Protein AF-A0A0T5ZYM2-F1 (afdb_monomer_lite)

Foldseek 3Di:
DPQLVVLLVLLVVLCVVQVVLVVVLAVQLCVVVDDDDQVVLDPCCVVPVVVLVVQLVVLLVCCSVPVVVQPVQAADDDPVQLVVLSVLLVVLSVLLSQVSVQCRNQDDPHPGTDPPHDDRCDGPNVPDVCSNVVSVVSNSSSSCRNSNGPSD

Sequence (152 aa):
MNDDHLFRVILIVGSIVLLPIVAYHRLKSQATGEKLDRRQEGLFILCTLRPVGVVGMLGLVAYMVNPSWMVWSSVPLPATLRWTGVGVGVIAGALLIWTLRSLGKNLTDTVVTRREHTLVTTGPYRWVRHPFYVSLALCVAANSLATANWFI

Secondary structure (DSSP, 8-state):
--HHHHHHHHHHHHHHHHHHHHHHHHHHHHTT-PPP-GGGGHHHIIIIIHHHHHHHHHHHHHHHH-GGGGGGGB----HHHHHHHHHHHHHHHHHHHHHHHHHGGG--SSSPPPTT-----SGGGGT-S-HHHHHHHHHHHHHHHHHTBS--

pLDDT: mean 91.53, std 7.48, range [48.16, 98.44]

Structure (mmCIF, N/CA/C/O backbone):
data_AF-A0A0T5ZYM2-F1
#
_entry.id   AF-A0A0T5ZYM2-F1
#
loop_
_atom_site.group_PDB
_atom_site.id
_atom_site.type_symbol
_atom_site.label_atom_id
_atom_site.label_alt_id
_atom_site.label_comp_id
_atom_site.label_asym_id
_atom_site.label_entity_id
_atom_site.label_seq_id
_atom_site.pdbx_PDB_ins_code
_atom_site.Cartn_x
_atom_site.Cartn_y
_atom_site.Cartn_z
_atom_site.occupancy
_atom_site.B_iso_or_equiv
_atom_site.auth_seq_id
_atom_site.auth_comp_id
_atom_site.auth_asym_id
_atom_site.auth_atom_id
_atom_site.pdbx_PDB_model_num
ATOM 1 N N . MET A 1 1 ? 16.231 3.435 -21.101 1.00 48.16 1 MET A N 1
ATOM 2 C CA . MET A 1 1 ? 16.936 4.159 -20.016 1.00 48.16 1 MET A CA 1
ATOM 3 C C . MET A 1 1 ? 16.096 5.279 -19.380 1.00 48.16 1 MET A C 1
ATOM 5 O O . MET A 1 1 ? 16.375 5.607 -18.238 1.00 48.16 1 MET A O 1
ATOM 9 N N . ASN A 1 2 ? 15.055 5.824 -20.041 1.00 63.59 2 ASN A N 1
ATOM 10 C CA . ASN A 1 2 ? 14.164 6.844 -19.445 1.00 63.59 2 ASN A CA 1
ATOM 11 C C . ASN A 1 2 ? 13.066 6.284 -18.520 1.00 63.59 2 ASN A C 1
ATOM 13 O O . ASN A 1 2 ? 12.688 6.949 -17.557 1.00 63.59 2 ASN A O 1
ATOM 17 N N . ASP A 1 3 ? 12.564 5.076 -18.782 1.00 73.50 3 ASP A N 1
ATOM 18 C CA . ASP A 1 3 ? 11.356 4.587 -18.101 1.00 73.50 3 ASP A CA 1
ATOM 19 C C . ASP A 1 3 ? 11.580 4.287 -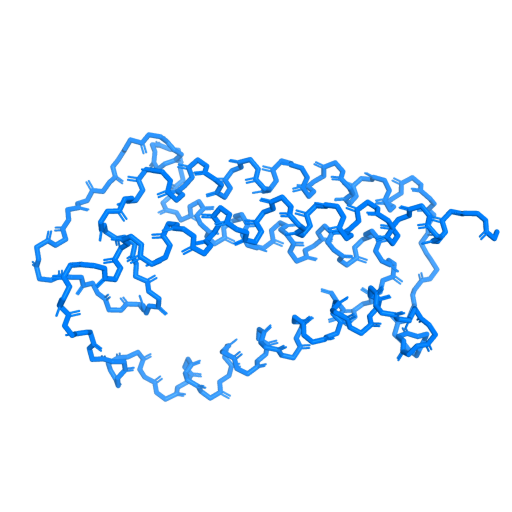16.613 1.00 73.50 3 ASP A C 1
ATOM 21 O O . ASP A 1 3 ? 10.746 4.641 -15.784 1.00 73.50 3 ASP A O 1
ATOM 25 N N . ASP A 1 4 ? 12.734 3.729 -16.236 1.00 81.94 4 ASP A N 1
ATOM 26 C CA . ASP A 1 4 ? 13.052 3.434 -14.829 1.00 81.94 4 ASP A CA 1
ATOM 27 C C . ASP A 1 4 ? 13.107 4.693 -13.965 1.00 81.94 4 ASP A C 1
ATOM 29 O O . ASP A 1 4 ? 12.641 4.698 -12.823 1.00 81.94 4 ASP A O 1
ATOM 33 N N . HIS A 1 5 ? 13.627 5.787 -14.525 1.00 90.88 5 HIS A N 1
ATOM 34 C CA . HIS A 1 5 ? 13.630 7.076 -13.850 1.00 90.88 5 HIS A CA 1
ATOM 35 C C . HIS A 1 5 ? 12.201 7.604 -13.664 1.00 90.88 5 HIS A C 1
ATOM 37 O O . HIS A 1 5 ? 11.866 8.093 -12.586 1.00 90.88 5 HIS A O 1
ATOM 43 N N . LEU A 1 6 ? 11.335 7.464 -14.674 1.00 94.38 6 LEU A N 1
ATOM 44 C CA . LEU A 1 6 ? 9.932 7.877 -14.581 1.00 94.38 6 LEU A CA 1
ATOM 45 C C . LEU A 1 6 ? 9.173 7.091 -13.505 1.00 94.38 6 LEU A C 1
ATOM 47 O O . LEU A 1 6 ? 8.539 7.708 -12.650 1.00 94.38 6 LEU A O 1
ATOM 51 N N . PHE A 1 7 ? 9.274 5.758 -13.487 1.00 94.81 7 PHE A N 1
ATOM 52 C CA . PHE A 1 7 ? 8.623 4.940 -12.456 1.00 94.81 7 PHE A CA 1
ATOM 53 C C . PHE A 1 7 ? 9.124 5.292 -11.054 1.00 94.81 7 PHE A C 1
ATOM 55 O O . PHE A 1 7 ? 8.323 5.449 -10.133 1.00 94.81 7 PHE A O 1
ATOM 62 N N . ARG A 1 8 ? 10.434 5.507 -10.896 1.00 95.19 8 ARG A N 1
ATOM 63 C CA . ARG A 1 8 ? 11.022 5.967 -9.635 1.00 95.19 8 ARG A CA 1
ATOM 64 C C . ARG A 1 8 ? 10.442 7.312 -9.184 1.00 95.19 8 ARG A C 1
ATOM 66 O O . ARG A 1 8 ? 10.064 7.441 -8.022 1.00 95.19 8 ARG A O 1
ATOM 73 N N . VAL A 1 9 ? 10.341 8.297 -10.079 1.00 96.56 9 VAL A N 1
ATOM 74 C CA . VAL A 1 9 ? 9.757 9.614 -9.766 1.00 96.56 9 VAL A CA 1
ATOM 75 C C . VAL A 1 9 ? 8.285 9.485 -9.373 1.00 96.56 9 VAL A C 1
ATOM 77 O O . VAL A 1 9 ? 7.878 10.068 -8.370 1.00 96.56 9 VAL A O 1
ATOM 80 N N . ILE A 1 10 ? 7.497 8.692 -10.105 1.00 96.56 10 ILE A N 1
ATOM 81 C CA . ILE A 1 10 ? 6.080 8.443 -9.792 1.00 96.56 10 ILE A CA 1
ATOM 82 C C . ILE A 1 10 ? 5.929 7.859 -8.387 1.00 96.56 10 ILE A C 1
ATOM 84 O O . ILE A 1 10 ? 5.092 8.328 -7.617 1.00 96.56 10 ILE A O 1
ATOM 88 N N . LEU A 1 11 ? 6.753 6.870 -8.034 1.00 96.25 11 LEU A N 1
ATOM 89 C CA . LEU A 1 11 ? 6.734 6.253 -6.711 1.00 96.25 11 LEU A CA 1
ATOM 90 C C . LEU A 1 11 ? 7.101 7.256 -5.612 1.00 96.25 11 LEU A C 1
ATOM 92 O O . LEU A 1 11 ? 6.390 7.339 -4.615 1.00 96.25 11 LEU A O 1
ATOM 96 N N . ILE A 1 12 ? 8.145 8.067 -5.813 1.00 97.44 12 ILE A N 1
ATOM 97 C CA . ILE A 1 12 ? 8.543 9.114 -4.858 1.00 97.44 12 ILE A CA 1
ATOM 98 C C . ILE A 1 12 ? 7.406 10.119 -4.649 1.00 97.44 12 ILE A C 1
ATOM 100 O O . ILE A 1 12 ? 7.047 10.410 -3.509 1.00 97.44 12 ILE A O 1
ATOM 104 N N . VAL A 1 13 ? 6.806 10.624 -5.731 1.00 97.50 13 VAL A N 1
ATOM 105 C CA . VAL A 1 13 ? 5.680 11.568 -5.655 1.00 97.50 13 VAL A CA 1
ATOM 106 C C . VAL A 1 13 ? 4.484 10.922 -4.956 1.00 97.50 13 VAL A C 1
ATOM 108 O O . VAL A 1 13 ? 3.905 11.520 -4.050 1.00 97.50 13 VAL A O 1
ATOM 111 N N . GLY A 1 14 ? 4.146 9.681 -5.311 1.00 96.06 14 GLY A N 1
ATOM 112 C CA . GLY A 1 14 ? 3.081 8.915 -4.668 1.00 96.06 14 GLY A CA 1
ATOM 113 C C . GLY A 1 14 ? 3.309 8.744 -3.164 1.00 96.06 14 GLY A C 1
ATOM 114 O O . GLY A 1 14 ? 2.390 8.965 -2.375 1.00 96.06 14 GLY A O 1
ATOM 115 N N . SER A 1 15 ? 4.537 8.435 -2.745 1.00 95.19 15 SER A N 1
ATOM 116 C CA . SER A 1 15 ? 4.919 8.343 -1.334 1.00 95.19 15 SER A CA 1
ATOM 117 C C . SER A 1 15 ? 4.849 9.691 -0.620 1.00 95.19 15 SER A C 1
ATOM 119 O O . SER A 1 15 ? 4.316 9.752 0.486 1.00 95.19 15 SER A O 1
ATOM 121 N N . ILE A 1 16 ? 5.313 10.778 -1.244 1.00 96.56 16 ILE A N 1
ATOM 122 C CA . ILE A 1 16 ? 5.217 12.138 -0.689 1.00 96.56 16 ILE A CA 1
ATOM 123 C C . ILE A 1 16 ? 3.755 12.558 -0.498 1.00 96.56 16 ILE A C 1
ATOM 125 O O . ILE A 1 16 ? 3.447 13.259 0.459 1.00 96.56 16 ILE A O 1
ATOM 129 N N . VAL A 1 17 ? 2.839 12.110 -1.358 1.00 95.88 17 VAL A N 1
ATOM 130 C CA . VAL A 1 17 ? 1.403 12.387 -1.209 1.00 95.88 17 VAL A CA 1
ATOM 131 C C . VAL A 1 17 ? 0.764 11.493 -0.143 1.00 95.88 17 VAL A C 1
ATOM 133 O O . VAL A 1 17 ? 0.046 11.982 0.729 1.00 95.88 17 VAL A O 1
ATOM 136 N N . LEU A 1 18 ? 1.003 10.179 -0.188 1.00 95.50 18 LEU A N 1
ATOM 137 C CA . LEU A 1 18 ? 0.304 9.220 0.672 1.00 95.50 18 LEU A CA 1
ATOM 138 C C . LEU A 1 18 ? 0.828 9.200 2.108 1.00 95.50 18 LEU A C 1
ATOM 140 O O . LEU A 1 18 ? 0.020 9.138 3.038 1.00 95.50 18 LEU A O 1
ATOM 144 N N . LEU A 1 19 ? 2.147 9.247 2.318 1.00 94.38 19 LEU A N 1
ATOM 145 C CA . LEU A 1 19 ? 2.737 9.090 3.651 1.00 94.38 19 LEU A CA 1
ATOM 146 C C . LEU A 1 19 ? 2.256 10.162 4.641 1.00 94.38 19 LEU A C 1
ATOM 148 O O . LEU A 1 19 ? 1.854 9.772 5.740 1.00 94.38 19 LEU A O 1
ATOM 152 N N . PRO A 1 20 ? 2.190 11.464 4.296 1.00 96.62 20 PRO A N 1
ATOM 153 C CA . PRO A 1 20 ? 1.651 12.476 5.202 1.00 96.62 20 PRO A CA 1
ATOM 154 C C . PRO A 1 20 ? 0.179 12.248 5.548 1.00 96.62 20 PRO A C 1
ATOM 156 O O . PRO A 1 20 ? -0.212 12.441 6.696 1.00 96.62 20 PRO A O 1
ATOM 159 N N . ILE A 1 21 ? -0.641 11.791 4.594 1.00 95.75 21 ILE A N 1
ATOM 160 C CA . ILE A 1 21 ? -2.065 11.512 4.836 1.00 95.75 21 ILE A CA 1
ATOM 161 C C . ILE A 1 21 ? -2.216 10.329 5.799 1.00 95.75 21 ILE A C 1
ATOM 163 O O . ILE A 1 21 ? -2.968 10.406 6.774 1.00 95.75 21 ILE A O 1
ATOM 167 N N . VAL A 1 22 ? -1.475 9.244 5.558 1.00 94.25 22 VAL A N 1
ATOM 168 C CA . VAL A 1 22 ? -1.462 8.070 6.440 1.00 94.25 22 VAL A CA 1
ATOM 169 C C . VAL A 1 22 ? -0.961 8.457 7.832 1.00 94.25 22 VAL A C 1
ATOM 171 O O . VAL A 1 22 ? -1.598 8.106 8.827 1.00 94.25 22 VAL A O 1
ATOM 174 N N . ALA A 1 23 ? 0.138 9.212 7.915 1.00 93.94 23 ALA A N 1
ATOM 175 C CA . ALA A 1 23 ? 0.706 9.691 9.171 1.00 93.94 23 ALA A CA 1
ATOM 176 C C . ALA A 1 23 ? -0.289 10.572 9.935 1.00 93.94 23 ALA A C 1
ATOM 178 O O . ALA A 1 23 ? -0.533 10.324 11.113 1.00 93.94 23 ALA A O 1
ATOM 179 N N . TYR A 1 24 ? -0.939 11.525 9.262 1.00 94.81 24 TYR A N 1
ATOM 180 C CA . TYR A 1 24 ? -1.975 12.373 9.852 1.00 94.81 24 TYR A CA 1
ATOM 181 C C . TYR A 1 24 ? -3.106 11.543 10.470 1.00 94.81 24 TYR A C 1
ATOM 183 O O . TYR A 1 24 ? -3.444 11.736 11.637 1.00 94.81 24 TYR A O 1
ATOM 191 N N . HIS A 1 25 ? -3.670 10.585 9.727 1.00 93.50 25 HIS A N 1
ATOM 192 C CA . HIS A 1 25 ? -4.753 9.741 10.239 1.00 93.50 25 HIS A CA 1
ATOM 193 C C . HIS A 1 25 ? -4.302 8.844 11.401 1.00 93.50 25 HIS A C 1
ATOM 195 O O . HIS A 1 25 ? -5.058 8.661 12.358 1.00 93.50 25 HIS A O 1
ATOM 201 N N . ARG A 1 26 ? -3.068 8.324 11.363 1.00 89.94 26 ARG A N 1
ATOM 202 C CA . ARG A 1 26 ? -2.502 7.528 12.463 1.00 89.94 26 ARG A CA 1
ATOM 203 C C . ARG A 1 26 ? -2.279 8.361 13.722 1.00 89.94 26 ARG A C 1
ATOM 205 O O . ARG A 1 26 ? -2.741 7.959 14.787 1.00 89.94 26 ARG A O 1
ATOM 212 N N . LEU A 1 27 ? -1.646 9.527 13.601 1.00 89.88 27 LEU A N 1
ATOM 213 C CA . LEU A 1 27 ? -1.413 10.448 14.717 1.00 89.88 27 LEU A CA 1
ATOM 214 C C . LEU A 1 27 ? -2.737 10.934 15.316 1.00 89.88 27 LEU A C 1
ATOM 216 O O . LEU A 1 27 ? -2.922 10.901 16.530 1.00 89.88 27 LEU A O 1
ATOM 220 N N . LYS A 1 28 ? -3.704 11.297 14.465 1.00 90.19 28 LYS A N 1
ATOM 221 C CA . LYS A 1 28 ? -5.047 11.700 14.896 1.00 90.19 28 LYS A CA 1
ATOM 222 C C . LYS A 1 28 ? -5.775 10.590 15.648 1.00 90.19 28 LYS A C 1
ATOM 224 O O . LYS A 1 28 ? -6.479 10.880 16.610 1.00 90.19 28 LYS A O 1
ATOM 229 N N . SER A 1 29 ? -5.615 9.332 15.240 1.00 87.31 29 SER A N 1
ATOM 230 C CA . SER A 1 29 ? -6.184 8.217 15.999 1.00 87.31 29 SER A CA 1
ATOM 231 C C . SER A 1 29 ? -5.484 8.026 17.350 1.00 87.31 29 SER A C 1
ATOM 233 O O . SER A 1 29 ? -6.141 7.784 18.364 1.00 87.31 29 SER A O 1
ATOM 235 N N . GLN A 1 30 ? -4.160 8.179 17.409 1.00 84.75 30 GLN A N 1
ATOM 236 C CA . GLN A 1 30 ? -3.402 8.059 18.660 1.00 84.75 30 GLN A CA 1
ATOM 237 C C . GLN A 1 30 ? -3.678 9.186 19.663 1.00 84.75 30 GLN A C 1
ATOM 239 O O . GLN A 1 30 ? -3.512 8.979 20.862 1.00 84.75 30 GLN A O 1
ATOM 244 N N . ALA A 1 31 ? -4.198 10.330 19.210 1.00 84.56 31 ALA A N 1
ATOM 245 C CA . ALA A 1 31 ? -4.629 11.424 20.083 1.00 84.56 31 ALA A CA 1
ATOM 246 C C . ALA A 1 31 ? -5.764 11.044 21.061 1.00 84.56 31 ALA A C 1
ATOM 248 O O . ALA A 1 31 ? -6.076 11.810 21.965 1.00 84.56 31 ALA A O 1
ATOM 249 N N . THR A 1 32 ? -6.372 9.862 20.913 1.00 79.69 32 THR A N 1
ATOM 250 C CA . THR A 1 32 ? -7.319 9.290 21.889 1.00 79.69 32 THR A CA 1
ATOM 251 C C . THR A 1 32 ? -6.691 8.993 23.257 1.00 79.69 32 THR A C 1
ATOM 253 O O . THR A 1 32 ? -7.427 8.846 24.225 1.00 79.69 32 THR A O 1
ATOM 256 N N . GLY A 1 33 ? -5.359 8.877 23.360 1.00 77.88 33 GLY A N 1
ATOM 257 C CA . GLY A 1 33 ? -4.645 8.654 24.629 1.00 77.88 33 GLY A CA 1
ATOM 258 C C . GLY A 1 33 ? -4.820 7.257 25.243 1.00 77.88 33 GLY A C 1
ATOM 259 O O . GLY A 1 33 ? -4.160 6.919 26.226 1.00 77.88 33 GLY A O 1
ATOM 260 N N . GLU A 1 34 ? -5.670 6.418 24.654 1.00 83.50 34 GLU A N 1
ATOM 261 C CA . GLU A 1 34 ? -5.886 5.041 25.078 1.00 83.50 34 GLU A CA 1
ATOM 262 C C . GLU A 1 34 ? -4.657 4.178 24.762 1.00 83.50 34 GLU A C 1
ATOM 264 O O . GLU A 1 34 ? -4.235 4.049 23.608 1.00 83.50 34 GLU A O 1
ATOM 269 N N . LYS A 1 35 ? -4.090 3.554 25.801 1.00 81.75 35 LYS A N 1
ATOM 270 C CA . LYS A 1 35 ? -2.987 2.601 25.657 1.00 81.75 35 LYS A CA 1
ATOM 271 C C . LYS A 1 35 ? -3.529 1.257 25.172 1.00 81.75 35 LYS A C 1
ATOM 273 O O . LYS A 1 35 ? -4.276 0.599 25.889 1.00 81.75 35 LYS A O 1
ATOM 278 N N . LEU A 1 36 ? -3.108 0.842 23.980 1.00 81.31 36 LEU A N 1
ATOM 279 C CA . LEU A 1 36 ? -3.410 -0.478 23.427 1.00 81.31 36 LEU A CA 1
ATOM 280 C C . LEU A 1 36 ? -2.294 -1.464 23.792 1.00 81.31 36 LEU A C 1
ATOM 282 O O . LEU A 1 36 ? -1.115 -1.207 23.528 1.00 81.31 36 LEU A O 1
ATOM 286 N N . ASP A 1 37 ? -2.661 -2.597 24.390 1.00 82.12 37 ASP A N 1
ATOM 287 C CA . ASP A 1 37 ? -1.705 -3.633 24.777 1.00 82.12 37 ASP A CA 1
ATOM 288 C C . ASP A 1 37 ? -1.347 -4.536 23.589 1.00 82.12 37 ASP A C 1
ATOM 290 O O . ASP A 1 37 ? -2.018 -5.518 23.282 1.00 82.12 37 ASP A O 1
ATOM 294 N N . ARG A 1 38 ? -0.239 -4.209 22.923 1.00 80.19 38 ARG A N 1
ATOM 295 C CA . ARG A 1 38 ? 0.270 -4.936 21.749 1.00 80.19 38 ARG A CA 1
ATOM 296 C C . ARG A 1 38 ? 0.675 -6.386 22.046 1.00 80.19 38 ARG A C 1
ATOM 298 O O . ARG A 1 38 ? 0.841 -7.159 21.111 1.00 80.19 38 ARG A O 1
ATOM 305 N N . ARG A 1 39 ? 0.827 -6.795 23.313 1.00 77.06 39 ARG A N 1
ATOM 306 C CA . ARG A 1 39 ? 1.135 -8.201 23.638 1.00 77.06 39 ARG A CA 1
ATOM 307 C C . ARG A 1 39 ? -0.028 -9.139 23.314 1.00 77.06 39 ARG A C 1
ATOM 309 O O . ARG A 1 39 ? 0.206 -10.318 23.065 1.00 77.06 39 ARG A O 1
ATOM 316 N N . GLN A 1 40 ? -1.250 -8.611 23.245 1.00 80.75 40 GLN A N 1
ATOM 317 C CA . GLN A 1 40 ? -2.446 -9.381 22.894 1.00 80.75 40 GLN A CA 1
ATOM 318 C C . GLN A 1 40 ? -2.500 -9.782 21.412 1.00 80.75 40 GLN A C 1
ATOM 320 O O . GLN A 1 40 ? -3.274 -10.658 21.048 1.00 80.75 40 GLN A O 1
ATOM 325 N N . GLU A 1 41 ? -1.659 -9.196 20.553 1.00 76.44 41 GLU A N 1
ATOM 326 C CA . GLU A 1 41 ? -1.568 -9.570 19.132 1.00 76.44 41 GLU A CA 1
ATOM 327 C C . GLU A 1 41 ? -0.962 -10.966 18.919 1.00 76.44 41 GLU A C 1
ATOM 329 O O . GLU A 1 41 ? -1.058 -11.538 17.834 1.00 76.44 41 GLU A O 1
ATOM 334 N N . GLY A 1 42 ? -0.324 -11.514 19.955 1.00 82.00 42 GLY A N 1
ATOM 335 C CA . GLY A 1 42 ? 0.418 -12.761 19.880 1.00 82.00 42 GLY A CA 1
ATOM 336 C C . GLY A 1 42 ? 1.815 -12.577 19.287 1.00 82.00 42 GLY A C 1
ATOM 337 O O . GLY A 1 42 ? 2.076 -11.727 18.431 1.00 82.00 42 GLY A O 1
ATOM 338 N N . LEU A 1 43 ? 2.742 -13.419 19.751 1.00 81.25 43 LEU A N 1
ATOM 339 C CA . LEU A 1 43 ? 4.154 -13.376 19.362 1.00 81.25 43 LEU A CA 1
ATOM 340 C C . LEU A 1 43 ? 4.343 -13.512 17.841 1.00 81.25 43 LEU A C 1
ATOM 342 O O . LEU A 1 43 ? 5.241 -12.905 17.267 1.00 81.25 43 LEU A O 1
ATOM 346 N N . PHE A 1 44 ? 3.461 -14.266 17.181 1.00 81.94 44 PHE A N 1
ATOM 347 C CA . PHE A 1 44 ? 3.508 -14.492 15.741 1.00 81.94 44 PHE A CA 1
ATOM 348 C C . PHE A 1 44 ? 3.449 -13.182 14.943 1.00 81.94 44 PHE A C 1
ATOM 350 O O . PHE A 1 44 ? 4.331 -12.941 14.122 1.00 81.94 44 PHE A O 1
ATOM 357 N N . ILE A 1 45 ? 2.476 -12.300 15.205 1.00 80.94 45 ILE A N 1
ATOM 358 C CA . ILE A 1 45 ? 2.324 -11.027 14.471 1.00 80.94 45 ILE A CA 1
ATOM 359 C C . ILE A 1 45 ? 3.528 -10.107 14.716 1.00 80.94 45 ILE A C 1
ATOM 361 O O . ILE A 1 45 ? 4.036 -9.473 13.786 1.00 80.94 45 ILE A O 1
ATOM 365 N N . LEU A 1 46 ? 4.008 -10.062 15.961 1.00 80.06 46 LEU A N 1
ATOM 366 C CA . LEU A 1 46 ? 5.157 -9.256 16.372 1.00 80.06 46 LEU A CA 1
ATOM 367 C C . LEU A 1 46 ? 6.466 -9.717 15.717 1.00 80.06 46 LEU A C 1
ATOM 369 O O . LEU A 1 46 ? 7.249 -8.874 15.285 1.00 80.06 46 LEU A O 1
ATOM 373 N N . CYS A 1 47 ? 6.692 -11.029 15.623 1.00 86.19 47 CYS A N 1
ATOM 374 C CA . CYS A 1 47 ? 7.941 -11.607 15.124 1.00 86.19 47 CYS A CA 1
ATOM 375 C C . CYS A 1 47 ? 7.957 -11.874 13.613 1.00 86.19 47 CYS A C 1
ATOM 377 O O . CYS A 1 47 ? 9.031 -12.117 13.073 1.00 86.19 47 CYS A O 1
ATOM 379 N N . THR A 1 48 ? 6.813 -11.834 12.923 1.00 86.94 48 THR A N 1
ATOM 380 C CA . THR A 1 48 ? 6.745 -12.139 11.481 1.00 86.94 48 THR A CA 1
ATOM 381 C C . THR A 1 48 ? 6.258 -10.946 10.666 1.00 86.94 48 THR A C 1
ATOM 383 O O . THR A 1 48 ? 7.039 -10.301 9.971 1.00 86.94 48 THR A O 1
ATOM 386 N N . LEU A 1 49 ? 4.979 -10.597 10.787 1.00 85.12 49 LEU A N 1
ATOM 387 C CA . LEU A 1 49 ? 4.305 -9.673 9.881 1.00 85.12 49 LEU A CA 1
ATOM 388 C C . LEU A 1 49 ? 4.882 -8.251 9.941 1.00 85.12 49 LEU A C 1
ATOM 390 O O . LEU A 1 49 ? 5.041 -7.605 8.906 1.00 85.12 49 LEU A O 1
ATOM 394 N N . ARG A 1 50 ? 5.244 -7.769 11.139 1.00 85.25 50 ARG A N 1
ATOM 395 C CA . ARG A 1 50 ? 5.874 -6.449 11.307 1.00 85.25 50 ARG A CA 1
ATOM 396 C C . ARG A 1 50 ? 7.287 -6.390 10.716 1.00 85.25 50 ARG A C 1
ATOM 398 O O . ARG A 1 50 ? 7.507 -5.505 9.890 1.00 85.25 50 ARG A O 1
ATOM 405 N N . PRO A 1 51 ? 8.223 -7.295 11.067 1.00 91.19 51 PRO A N 1
ATOM 406 C CA . PRO A 1 51 ? 9.531 -7.348 10.420 1.00 91.19 51 PRO A CA 1
ATOM 407 C C . PRO A 1 51 ? 9.442 -7.464 8.900 1.00 91.19 51 PRO A C 1
ATOM 409 O O . PRO A 1 51 ? 10.097 -6.693 8.209 1.00 91.19 51 PRO A O 1
ATOM 412 N N . VAL A 1 52 ? 8.583 -8.345 8.375 1.00 91.56 52 VAL A N 1
ATOM 413 C CA . VAL A 1 52 ? 8.392 -8.510 6.924 1.00 91.56 52 VAL A CA 1
ATOM 414 C C . VAL A 1 52 ? 7.918 -7.205 6.280 1.00 91.56 52 VAL A C 1
ATOM 416 O O . VAL A 1 52 ? 8.493 -6.768 5.287 1.00 91.56 52 VAL A O 1
ATOM 419 N N . GLY A 1 53 ? 6.930 -6.529 6.875 1.00 89.50 53 GLY A N 1
ATOM 420 C CA . GLY A 1 53 ? 6.458 -5.234 6.379 1.00 89.50 53 GLY A CA 1
ATOM 421 C C . GLY A 1 53 ? 7.528 -4.137 6.419 1.00 89.50 53 GLY A C 1
ATOM 422 O O . GLY A 1 53 ? 7.629 -3.344 5.485 1.00 89.50 53 GLY A O 1
ATOM 423 N N . VAL A 1 54 ? 8.356 -4.099 7.470 1.00 92.56 54 VAL A N 1
ATOM 424 C CA . VAL A 1 54 ? 9.482 -3.154 7.577 1.00 92.56 54 VAL A CA 1
ATOM 425 C C . VAL A 1 54 ? 10.536 -3.446 6.514 1.00 92.56 54 VAL A C 1
ATOM 427 O O . VAL A 1 54 ? 10.984 -2.523 5.844 1.00 92.56 54 VAL A O 1
ATOM 430 N N . VAL A 1 55 ? 10.897 -4.713 6.318 1.00 94.50 55 VAL A N 1
ATOM 431 C CA . VAL A 1 55 ? 11.869 -5.141 5.305 1.00 94.50 55 VAL A CA 1
ATOM 432 C C . VAL A 1 55 ? 11.388 -4.786 3.894 1.00 94.50 55 VAL A C 1
ATOM 434 O O . VAL A 1 55 ? 12.159 -4.212 3.127 1.00 94.50 55 VAL A O 1
ATOM 437 N N . GLY A 1 56 ? 10.111 -5.020 3.576 1.00 93.25 56 GLY A N 1
ATOM 438 C CA . GLY A 1 56 ? 9.522 -4.604 2.298 1.00 93.25 56 GLY A CA 1
ATOM 439 C C . GLY A 1 56 ? 9.540 -3.083 2.107 1.00 93.25 56 GLY A C 1
ATOM 440 O O . GLY A 1 56 ? 9.949 -2.589 1.058 1.00 93.25 56 GLY A O 1
ATOM 441 N N . MET A 1 57 ? 9.191 -2.313 3.147 1.00 93.50 57 MET A N 1
ATOM 442 C CA . MET A 1 57 ? 9.261 -0.847 3.098 1.00 93.50 57 MET A CA 1
ATOM 443 C C . MET A 1 57 ? 10.699 -0.347 2.897 1.00 93.50 57 MET A C 1
ATOM 445 O O . MET A 1 57 ? 10.926 0.575 2.116 1.00 93.50 57 MET A O 1
ATOM 449 N N . LEU A 1 58 ? 11.681 -0.960 3.564 1.00 96.44 58 LEU A N 1
ATOM 450 C CA . LEU A 1 58 ? 13.097 -0.642 3.372 1.00 96.44 58 LEU A CA 1
ATOM 451 C C . LEU A 1 58 ? 13.560 -0.970 1.949 1.00 96.44 58 LEU A C 1
ATOM 453 O O . LEU A 1 58 ? 14.292 -0.173 1.371 1.00 96.44 58 LEU A O 1
ATOM 457 N N . GLY A 1 59 ? 13.099 -2.079 1.363 1.00 95.75 59 GLY A N 1
ATOM 458 C CA . GLY A 1 59 ? 13.349 -2.416 -0.042 1.00 95.75 59 GLY A CA 1
ATOM 459 C C . GLY A 1 59 ? 12.794 -1.367 -1.007 1.00 95.75 59 GLY A C 1
ATOM 460 O O . GLY A 1 59 ? 13.499 -0.918 -1.913 1.00 95.75 59 GLY A O 1
ATOM 461 N N . LEU A 1 60 ? 11.564 -0.902 -0.771 1.00 96.00 60 LEU A N 1
ATOM 462 C CA . LEU A 1 60 ? 10.949 0.167 -1.562 1.00 96.00 60 LEU A CA 1
ATOM 463 C C . LEU A 1 60 ? 11.732 1.486 -1.448 1.00 96.00 60 LEU A C 1
ATOM 465 O O . LEU A 1 60 ? 12.009 2.134 -2.458 1.00 96.00 60 LEU A O 1
ATOM 469 N N . VAL A 1 61 ? 12.137 1.868 -0.233 1.00 96.75 61 VAL A N 1
ATOM 470 C CA . VAL A 1 61 ? 12.968 3.061 -0.004 1.00 96.75 61 VAL A CA 1
ATOM 471 C C . VAL A 1 61 ? 14.336 2.909 -0.672 1.00 96.75 61 VAL A C 1
ATOM 473 O O . VAL A 1 61 ? 14.794 3.843 -1.327 1.00 96.75 61 VAL A O 1
ATOM 476 N N . ALA A 1 62 ? 14.968 1.736 -0.572 1.00 96.69 62 ALA A N 1
ATOM 477 C CA . ALA A 1 62 ? 16.238 1.446 -1.231 1.00 96.69 62 ALA A CA 1
ATOM 478 C C . ALA A 1 62 ? 16.132 1.643 -2.749 1.00 96.69 62 ALA A C 1
ATOM 480 O O . ALA A 1 62 ? 16.968 2.338 -3.323 1.00 96.69 62 ALA A O 1
ATOM 481 N N . TYR A 1 63 ? 15.062 1.145 -3.380 1.00 96.00 63 TYR A N 1
ATOM 482 C CA . TYR A 1 63 ? 14.789 1.389 -4.799 1.00 96.00 63 TYR A CA 1
ATOM 483 C C . TYR A 1 63 ? 14.616 2.884 -5.117 1.00 96.00 63 TYR A C 1
ATOM 485 O O . TYR A 1 63 ? 15.192 3.392 -6.080 1.00 96.00 63 TYR A O 1
ATOM 493 N N . MET A 1 64 ? 13.847 3.618 -4.305 1.00 95.44 64 MET A N 1
ATOM 494 C CA . MET A 1 64 ? 13.619 5.058 -4.500 1.00 95.44 64 MET A CA 1
ATOM 495 C C . MET A 1 64 ? 14.891 5.900 -4.330 1.00 95.44 64 MET A C 1
ATOM 497 O O . MET A 1 64 ? 15.023 6.940 -4.979 1.00 95.44 64 MET A O 1
ATOM 501 N N . VAL A 1 65 ? 15.829 5.480 -3.480 1.00 96.25 65 VAL A N 1
ATOM 502 C CA . VAL A 1 65 ? 17.125 6.149 -3.282 1.00 96.25 65 VAL A CA 1
ATOM 503 C C . VAL A 1 65 ? 18.091 5.790 -4.406 1.00 96.25 65 VAL A C 1
ATOM 505 O O . VAL A 1 65 ? 18.684 6.681 -5.020 1.00 96.25 65 VAL A O 1
ATOM 508 N N . ASN A 1 66 ? 18.229 4.502 -4.708 1.00 94.38 66 ASN A N 1
ATOM 509 C CA . ASN A 1 66 ? 19.058 4.023 -5.798 1.00 94.38 66 ASN A CA 1
ATOM 510 C C . ASN A 1 66 ? 18.568 2.655 -6.312 1.00 94.38 66 ASN A C 1
ATOM 512 O O . ASN A 1 66 ? 18.814 1.637 -5.660 1.00 94.38 66 ASN A O 1
ATOM 516 N N . PRO A 1 67 ? 17.952 2.590 -7.510 1.00 93.56 67 PRO A N 1
ATOM 517 C CA . PRO A 1 67 ? 17.480 1.331 -8.083 1.00 93.56 67 PRO A CA 1
ATOM 518 C C . PRO A 1 67 ? 18.571 0.262 -8.225 1.00 93.56 67 PRO A C 1
ATOM 520 O O . PRO A 1 67 ? 18.255 -0.926 -8.194 1.00 93.56 67 PRO A O 1
ATOM 523 N N . SER A 1 68 ? 19.852 0.653 -8.330 1.00 93.12 68 SER A N 1
ATOM 524 C CA . SER A 1 68 ? 20.961 -0.301 -8.454 1.00 93.12 68 SER A CA 1
ATOM 525 C C . SER A 1 68 ? 21.098 -1.231 -7.243 1.00 93.12 68 SER A C 1
ATOM 527 O O . SER A 1 68 ? 21.525 -2.374 -7.397 1.00 93.12 68 SER A O 1
ATOM 529 N N . TRP A 1 69 ? 20.670 -0.792 -6.053 1.00 95.44 69 TRP A N 1
ATOM 530 C CA . TRP A 1 69 ? 20.678 -1.606 -4.831 1.00 95.44 69 TRP A CA 1
ATOM 531 C C . TRP A 1 69 ? 19.676 -2.763 -4.868 1.00 95.44 69 TRP A C 1
ATOM 533 O O . TRP A 1 69 ? 19.817 -3.719 -4.111 1.00 95.44 69 TRP A O 1
ATOM 543 N N . MET A 1 70 ? 18.686 -2.692 -5.760 1.00 96.31 70 MET A N 1
ATOM 544 C CA . MET A 1 70 ? 17.604 -3.668 -5.895 1.00 96.31 70 MET A CA 1
ATOM 545 C C . MET A 1 70 ? 17.676 -4.455 -7.214 1.00 96.31 70 MET A C 1
ATOM 547 O O . MET A 1 70 ? 16.741 -5.169 -7.565 1.00 96.31 70 MET A O 1
ATOM 551 N N . VAL A 1 71 ? 18.792 -4.375 -7.951 1.00 94.56 71 VAL A N 1
ATOM 552 C CA . VAL A 1 71 ? 18.974 -5.104 -9.224 1.00 94.56 71 VAL A CA 1
ATOM 553 C C . VAL A 1 71 ? 18.949 -6.621 -9.029 1.00 94.56 71 VAL A C 1
ATOM 555 O O . VAL A 1 71 ? 18.420 -7.334 -9.878 1.00 94.56 71 VAL A O 1
ATOM 558 N N . TRP A 1 72 ? 19.449 -7.119 -7.895 1.00 96.06 72 TRP A N 1
ATOM 559 C CA . TRP A 1 72 ? 19.464 -8.550 -7.556 1.00 96.06 72 TRP A CA 1
ATOM 560 C C . TRP A 1 72 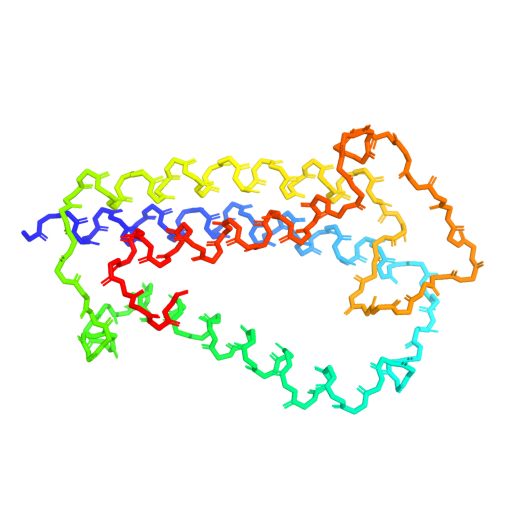? 18.062 -9.179 -7.476 1.00 96.06 72 TRP A C 1
ATOM 562 O O . TRP A 1 72 ? 17.928 -10.392 -7.612 1.00 96.06 72 TRP A O 1
ATOM 572 N N . SER A 1 73 ? 17.025 -8.363 -7.274 1.00 96.44 73 SER A N 1
ATOM 573 C CA . SER A 1 73 ? 15.621 -8.781 -7.229 1.00 96.44 73 SER A CA 1
ATOM 574 C C . SER A 1 73 ? 14.786 -8.267 -8.405 1.00 96.44 73 SER A C 1
ATOM 576 O O . SER A 1 73 ? 13.557 -8.365 -8.395 1.00 96.44 73 SER A O 1
ATOM 578 N N . SER A 1 74 ? 15.438 -7.730 -9.438 1.00 95.12 74 SER A N 1
ATOM 579 C CA . SER A 1 74 ? 14.757 -7.272 -10.648 1.00 95.12 74 SER A CA 1
ATOM 580 C C . SER A 1 74 ? 14.179 -8.435 -11.461 1.00 95.12 74 SER A C 1
ATOM 582 O O . SER A 1 74 ? 14.753 -9.522 -11.537 1.00 95.12 74 SER A O 1
ATOM 584 N N . VAL A 1 75 ? 13.021 -8.198 -12.073 1.00 95.06 75 VAL A N 1
ATOM 585 C CA . VAL A 1 75 ? 12.329 -9.134 -12.965 1.00 95.06 75 VAL A CA 1
ATOM 586 C C . VAL A 1 75 ? 12.080 -8.429 -14.296 1.00 95.06 75 VAL A C 1
ATOM 588 O O . VAL A 1 75 ? 11.628 -7.282 -14.298 1.00 95.06 75 VAL A O 1
ATOM 591 N N . PRO A 1 76 ? 12.331 -9.074 -15.448 1.00 93.31 76 PRO A N 1
ATOM 592 C CA . PRO A 1 76 ? 12.036 -8.473 -16.742 1.00 93.31 76 PRO A CA 1
ATOM 593 C C . PRO A 1 76 ? 10.517 -8.395 -16.956 1.00 93.31 76 PRO A C 1
ATOM 595 O O . PRO A 1 76 ? 9.888 -9.360 -17.386 1.00 93.31 76 PRO A O 1
ATOM 598 N N . LEU A 1 77 ? 9.919 -7.239 -16.652 1.00 93.81 77 LEU A N 1
ATOM 599 C CA . LEU A 1 77 ? 8.504 -6.962 -16.906 1.00 93.81 77 LEU A CA 1
ATOM 600 C C . LEU A 1 77 ? 8.331 -5.974 -18.068 1.00 93.81 77 LEU A C 1
ATOM 602 O O . LEU A 1 77 ? 9.057 -4.977 -18.140 1.00 93.81 77 LEU A O 1
ATOM 606 N N . PRO A 1 78 ? 7.338 -6.186 -18.951 1.00 94.75 78 PRO A N 1
ATOM 607 C CA . PRO A 1 78 ? 7.019 -5.221 -19.992 1.00 94.75 78 PRO A CA 1
ATOM 608 C C . PRO A 1 78 ? 6.479 -3.922 -19.379 1.00 94.75 78 PRO A C 1
ATOM 610 O O . PRO A 1 78 ? 5.795 -3.934 -18.351 1.00 94.75 78 PRO A O 1
ATOM 613 N N . ALA A 1 79 ? 6.734 -2.790 -20.041 1.00 93.44 79 ALA A N 1
ATOM 614 C CA . ALA A 1 79 ? 6.320 -1.471 -19.558 1.00 93.44 79 ALA A CA 1
ATOM 615 C C . ALA A 1 79 ? 4.805 -1.370 -19.310 1.00 93.44 79 ALA A C 1
ATOM 617 O O . ALA A 1 79 ? 4.382 -0.724 -18.354 1.00 93.44 79 ALA A O 1
ATOM 618 N N . THR A 1 80 ? 3.989 -2.050 -20.123 1.00 95.25 80 THR A N 1
ATOM 619 C CA . THR A 1 80 ? 2.531 -2.122 -19.946 1.00 95.25 80 THR A CA 1
ATOM 620 C C . THR A 1 80 ? 2.160 -2.638 -18.560 1.00 95.25 80 THR A C 1
ATOM 622 O O . THR A 1 80 ? 1.369 -2.005 -17.867 1.00 95.25 80 THR A O 1
ATOM 625 N N . LEU A 1 81 ? 2.782 -3.730 -18.110 1.00 95.75 81 LEU A N 1
ATOM 626 C CA . LEU A 1 81 ? 2.503 -4.321 -16.806 1.00 95.75 81 LEU A CA 1
ATOM 627 C C . LEU A 1 81 ? 2.964 -3.406 -15.661 1.00 95.75 81 LEU A C 1
ATOM 629 O O . LEU A 1 81 ? 2.243 -3.228 -14.679 1.00 95.75 81 LEU A O 1
ATOM 633 N N . ARG A 1 82 ? 4.104 -2.727 -15.815 1.00 96.75 82 ARG A N 1
ATOM 634 C CA . ARG A 1 82 ? 4.570 -1.731 -14.834 1.00 96.75 82 ARG A CA 1
ATOM 635 C C . ARG A 1 82 ? 3.598 -0.554 -14.703 1.00 96.75 82 ARG A C 1
ATOM 637 O O . ARG A 1 82 ? 3.281 -0.136 -13.590 1.00 96.75 82 ARG A O 1
ATOM 644 N N . TRP A 1 83 ? 3.045 -0.073 -15.819 1.00 97.19 83 TRP A N 1
ATOM 645 C CA . TRP A 1 83 ? 2.002 0.959 -15.826 1.00 97.19 83 TRP A CA 1
ATOM 646 C C . TRP A 1 83 ? 0.683 0.488 -15.210 1.00 97.19 83 TRP A C 1
ATOM 648 O O . TRP A 1 83 ? 0.024 1.279 -14.534 1.00 97.19 83 TRP A O 1
ATOM 658 N N . THR A 1 84 ? 0.315 -0.791 -15.355 1.00 97.69 84 THR A N 1
ATOM 659 C CA . THR A 1 84 ? -0.824 -1.327 -14.589 1.00 97.69 84 THR A CA 1
ATOM 660 C C . THR A 1 84 ? -0.565 -1.252 -13.087 1.00 97.69 84 THR A C 1
ATOM 662 O O . THR A 1 84 ? -1.464 -0.860 -12.350 1.00 97.69 84 THR A O 1
ATOM 665 N N . GLY A 1 85 ? 0.673 -1.503 -12.641 1.00 97.50 85 GLY A N 1
ATOM 666 C CA . GLY A 1 85 ? 1.102 -1.285 -11.259 1.00 97.50 85 GLY A CA 1
ATOM 667 C C . GLY A 1 85 ? 0.853 0.146 -10.784 1.00 97.50 85 GLY A C 1
ATOM 668 O O . GLY A 1 85 ? 0.253 0.346 -9.733 1.00 97.50 85 GLY A O 1
ATOM 669 N N . VAL A 1 86 ? 1.209 1.149 -11.593 1.00 97.81 86 VAL A N 1
ATOM 670 C CA . VAL A 1 86 ? 0.922 2.564 -11.289 1.00 97.81 86 VAL A CA 1
ATOM 671 C C . VAL A 1 86 ? -0.584 2.812 -11.149 1.00 97.81 86 VAL A C 1
ATOM 673 O O . VAL A 1 86 ? -1.018 3.402 -10.159 1.00 97.81 86 VAL A O 1
ATOM 676 N N . GLY A 1 87 ? -1.393 2.328 -12.096 1.00 98.19 87 GLY A N 1
ATOM 677 C CA . GLY A 1 87 ? -2.852 2.469 -12.048 1.00 98.19 87 GLY A CA 1
ATOM 678 C C . GLY A 1 87 ? -3.471 1.817 -10.807 1.00 98.19 87 GLY A C 1
ATOM 679 O O . GLY A 1 87 ? -4.265 2.442 -10.101 1.00 98.19 87 GLY A O 1
ATOM 680 N N . VAL A 1 88 ? -3.049 0.590 -10.488 1.00 98.44 88 VAL A N 1
ATOM 681 C CA . VAL A 1 88 ? -3.458 -0.123 -9.270 1.00 98.44 88 VAL A CA 1
ATOM 682 C C . VAL A 1 88 ? -3.018 0.643 -8.025 1.00 98.44 88 VAL A C 1
ATOM 684 O O . VAL A 1 88 ? -3.806 0.767 -7.093 1.00 98.44 88 VAL A O 1
ATOM 687 N N . GLY A 1 89 ? -1.815 1.220 -8.016 1.00 98.19 89 GLY A N 1
ATOM 688 C CA . GLY A 1 89 ? -1.298 2.022 -6.908 1.00 98.19 89 GLY A CA 1
ATOM 689 C C . GLY A 1 89 ? -2.139 3.267 -6.628 1.00 98.19 89 GLY A C 1
ATOM 690 O O . GLY A 1 89 ? -2.433 3.562 -5.470 1.00 98.19 89 GLY A O 1
ATOM 691 N N . VAL A 1 90 ? -2.606 3.959 -7.671 1.00 98.31 90 VAL A N 1
ATOM 692 C CA . VAL A 1 90 ? -3.516 5.110 -7.528 1.00 98.31 90 VAL A CA 1
ATOM 693 C C . VAL A 1 90 ? -4.850 4.679 -6.913 1.00 98.31 90 VAL A C 1
ATOM 695 O O . VAL A 1 90 ? -5.322 5.304 -5.960 1.00 98.31 90 VAL A O 1
ATOM 698 N N . ILE A 1 91 ? -5.438 3.584 -7.404 1.00 98.25 91 ILE A N 1
ATOM 699 C CA . ILE A 1 91 ? -6.695 3.034 -6.873 1.00 98.25 91 ILE A CA 1
ATOM 700 C C . ILE A 1 91 ? -6.515 2.586 -5.416 1.00 98.25 91 ILE A C 1
ATOM 702 O O . ILE A 1 91 ? -7.347 2.897 -4.562 1.00 98.25 91 ILE A O 1
ATOM 706 N N . ALA A 1 92 ? -5.414 1.898 -5.116 1.00 98.12 92 ALA A N 1
ATOM 707 C CA . ALA A 1 92 ? -5.072 1.431 -3.780 1.00 98.12 92 ALA A CA 1
ATOM 708 C C . ALA A 1 92 ? -4.894 2.599 -2.805 1.00 98.12 92 ALA A C 1
ATOM 710 O O . 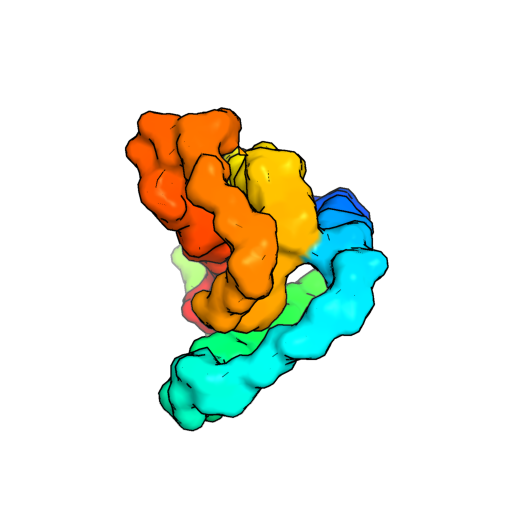ALA A 1 92 ? -5.455 2.572 -1.711 1.00 98.12 92 ALA A O 1
ATOM 711 N N . GLY A 1 93 ? -4.193 3.658 -3.220 1.00 97.62 93 GLY A N 1
ATOM 712 C CA . GLY A 1 93 ? -4.028 4.887 -2.448 1.00 97.62 93 GLY A CA 1
ATOM 713 C C . GLY A 1 93 ? -5.360 5.585 -2.170 1.00 97.62 93 GLY A C 1
ATOM 714 O O . GLY A 1 93 ? -5.639 5.947 -1.027 1.00 97.62 93 GLY A O 1
ATOM 715 N N . ALA A 1 94 ? -6.228 5.712 -3.177 1.00 98.00 94 ALA A N 1
ATOM 716 C CA . ALA A 1 94 ? -7.563 6.282 -3.002 1.00 98.00 94 ALA A CA 1
ATOM 717 C C . ALA A 1 94 ? -8.422 5.451 -2.030 1.00 98.00 94 ALA A C 1
ATOM 719 O O . ALA A 1 94 ? -9.037 6.005 -1.113 1.00 98.00 94 ALA A O 1
ATOM 720 N N . LEU A 1 95 ? -8.416 4.121 -2.177 1.00 97.94 95 LEU A N 1
ATOM 721 C CA . LEU A 1 95 ? -9.120 3.202 -1.280 1.00 97.94 95 LEU A CA 1
ATOM 722 C C . LEU A 1 95 ? -8.563 3.261 0.148 1.00 97.94 95 LEU A C 1
ATOM 724 O O . LEU A 1 95 ? -9.337 3.244 1.108 1.00 97.94 95 LEU A O 1
ATOM 728 N N . LEU A 1 96 ? -7.241 3.373 0.303 1.00 97.62 96 LEU A N 1
ATOM 729 C CA . LEU A 1 96 ? -6.578 3.523 1.596 1.00 97.62 96 LEU A CA 1
ATOM 730 C C . LEU A 1 96 ? -7.026 4.815 2.284 1.00 97.62 96 LEU A C 1
ATOM 732 O O . LEU A 1 96 ? -7.444 4.776 3.439 1.00 97.62 96 LEU A O 1
ATOM 736 N N . ILE A 1 97 ? -7.013 5.947 1.574 1.00 97.19 97 ILE A N 1
ATOM 737 C CA . ILE A 1 97 ? -7.476 7.235 2.110 1.00 97.19 97 ILE A CA 1
ATOM 738 C C . ILE A 1 97 ? -8.950 7.148 2.518 1.00 97.19 97 ILE A C 1
ATOM 740 O O . ILE A 1 97 ? -9.315 7.586 3.611 1.00 97.19 97 ILE A O 1
ATOM 744 N N . TRP A 1 98 ? -9.802 6.560 1.674 1.00 97.25 98 TRP A N 1
ATOM 745 C CA . TRP A 1 98 ? -11.221 6.378 1.981 1.00 97.25 98 TRP A CA 1
ATOM 746 C C . TRP A 1 98 ? -11.423 5.534 3.240 1.00 97.25 98 TRP A C 1
ATOM 748 O O . TRP A 1 98 ? -12.187 5.908 4.129 1.00 97.25 98 TRP A O 1
ATOM 758 N N . THR A 1 99 ? -10.664 4.449 3.360 1.00 96.50 99 THR A N 1
ATOM 759 C CA . THR A 1 99 ? -10.699 3.549 4.511 1.00 96.50 99 THR A CA 1
ATOM 760 C C . THR A 1 99 ? -10.245 4.241 5.796 1.00 96.50 99 THR A C 1
ATOM 762 O O . THR A 1 99 ? -10.919 4.143 6.820 1.00 96.50 99 THR A O 1
ATOM 765 N N . LEU A 1 100 ? -9.142 4.994 5.746 1.00 95.38 100 LEU A N 1
ATOM 766 C CA . LEU A 1 100 ? -8.625 5.758 6.885 1.00 95.38 100 LEU A CA 1
ATOM 767 C C . LEU A 1 100 ? -9.611 6.836 7.354 1.00 95.38 100 LEU A C 1
ATOM 769 O O . LEU A 1 100 ? -9.763 7.057 8.559 1.00 95.38 100 LEU A O 1
ATOM 773 N N . ARG A 1 101 ? -10.307 7.489 6.416 1.00 94.88 101 ARG A N 1
ATOM 774 C CA . ARG A 1 101 ? -11.375 8.448 6.728 1.00 94.88 101 ARG A CA 1
ATOM 775 C C . ARG A 1 101 ? -12.576 7.771 7.383 1.00 94.88 101 ARG A C 1
ATOM 777 O O . ARG A 1 101 ? -13.081 8.307 8.363 1.00 94.88 101 ARG A O 1
ATOM 784 N N . SER A 1 102 ? -12.996 6.606 6.887 1.00 94.69 102 SER A N 1
ATOM 785 C CA . SER A 1 102 ? -14.117 5.845 7.451 1.00 94.69 102 SER A CA 1
ATOM 786 C C . SER A 1 102 ? -13.824 5.281 8.844 1.00 94.69 102 SER A C 1
ATOM 788 O O . SER A 1 102 ? -14.700 5.312 9.700 1.00 94.69 102 SER A O 1
ATOM 790 N N . LEU A 1 103 ? -12.600 4.804 9.101 1.00 92.75 103 LEU A N 1
ATOM 791 C CA . LEU A 1 103 ? -12.194 4.310 10.424 1.00 92.75 103 LEU A CA 1
ATOM 792 C C . LEU A 1 103 ? -12.128 5.425 11.473 1.00 92.75 103 LEU A C 1
ATOM 794 O O . LEU A 1 103 ? -12.552 5.228 12.611 1.00 92.75 103 LEU A O 1
ATOM 798 N N . GLY A 1 104 ? -11.568 6.586 11.120 1.00 89.25 104 GLY A N 1
ATOM 799 C CA . GLY A 1 104 ? -11.418 7.705 12.048 1.00 89.25 104 GLY A CA 1
ATOM 800 C C . GLY A 1 104 ? -10.720 7.296 13.352 1.00 89.25 104 GLY A C 1
ATOM 801 O O . GLY A 1 104 ? -9.582 6.830 13.336 1.00 89.25 104 GLY A O 1
ATOM 802 N N . LYS A 1 105 ? -11.412 7.460 14.488 1.00 85.81 105 LYS A N 1
ATOM 803 C CA . LYS A 1 105 ? -10.899 7.103 15.825 1.00 85.81 105 LYS A CA 1
ATOM 804 C C . LYS A 1 10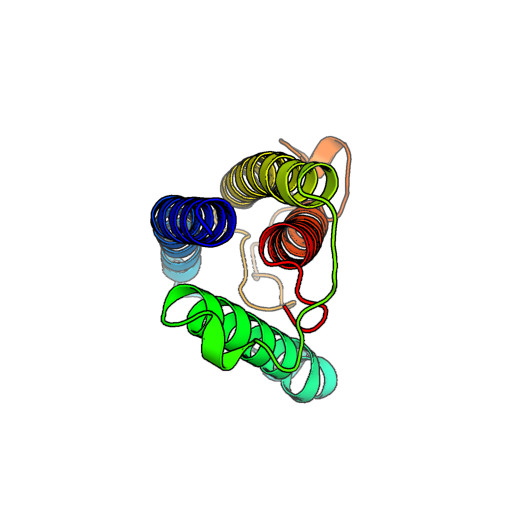5 ? -10.757 5.590 16.039 1.00 85.81 105 LYS A C 1
ATOM 806 O O . LYS A 1 105 ? -9.939 5.184 16.855 1.00 85.81 105 LYS A O 1
ATOM 811 N N . ASN A 1 106 ? -11.496 4.763 15.296 1.00 86.88 106 ASN A N 1
ATOM 812 C CA . ASN A 1 106 ? -11.421 3.301 15.397 1.00 86.88 106 ASN A CA 1
ATOM 813 C C . ASN A 1 106 ? -10.143 2.725 14.762 1.00 86.88 106 ASN A C 1
ATOM 815 O O . ASN A 1 106 ? -9.879 1.536 14.902 1.00 86.88 106 ASN A O 1
ATOM 819 N N . LEU A 1 107 ? -9.347 3.539 14.055 1.00 87.50 107 LEU A N 1
ATOM 820 C CA . LEU A 1 107 ? -8.082 3.102 13.467 1.00 87.50 107 LEU A CA 1
ATOM 821 C C . LEU A 1 107 ? -7.091 2.699 14.562 1.00 87.50 107 LEU A C 1
ATOM 823 O O . LEU A 1 107 ? -6.713 3.523 15.389 1.00 87.50 107 LEU A O 1
ATOM 827 N N . THR A 1 108 ? -6.579 1.481 14.513 1.00 84.06 108 THR A N 1
ATOM 828 C CA . THR A 1 108 ? -5.517 1.010 15.407 1.00 84.06 108 THR A CA 1
ATOM 829 C C . THR A 1 108 ? -4.286 0.594 14.597 1.00 84.06 108 THR A C 1
ATOM 831 O O . THR A 1 108 ? -4.362 0.248 13.417 1.00 84.06 108 THR A O 1
ATOM 834 N N . ASP A 1 109 ? -3.103 0.696 15.201 1.00 77.19 109 ASP A N 1
ATOM 835 C CA . ASP A 1 109 ? -1.839 0.149 14.675 1.00 77.19 109 ASP A CA 1
ATOM 836 C C . ASP A 1 109 ? -1.616 -1.317 15.094 1.00 77.19 109 ASP A C 1
ATOM 838 O O . ASP A 1 109 ? -0.584 -1.916 14.783 1.00 77.19 109 ASP A O 1
ATOM 842 N N . THR A 1 110 ? -2.601 -1.877 15.794 1.00 78.94 110 THR A N 1
ATOM 843 C CA . THR A 1 110 ? -2.634 -3.222 16.354 1.00 78.94 1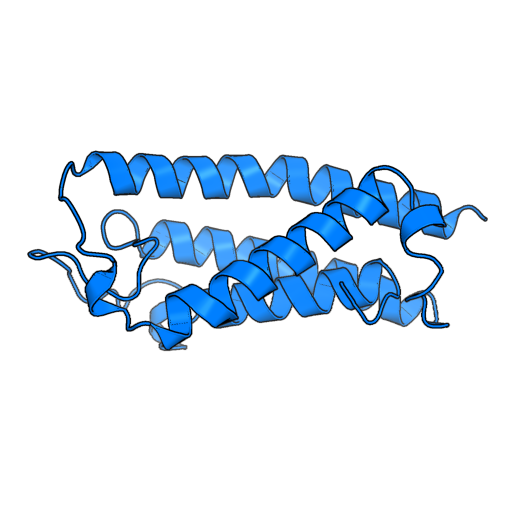10 THR A CA 1
ATOM 844 C C . THR A 1 110 ? -3.954 -3.908 16.023 1.00 78.94 110 THR A C 1
ATOM 846 O O . THR A 1 110 ? -4.948 -3.231 15.747 1.00 78.94 110 THR A O 1
ATOM 849 N N . VAL A 1 111 ? -3.984 -5.241 16.066 1.00 79.25 111 VAL A N 1
ATOM 850 C CA . VAL A 1 111 ? -5.243 -6.008 15.967 1.00 79.25 111 VAL A CA 1
ATOM 851 C C . VAL A 1 111 ? -6.146 -5.834 17.195 1.00 79.25 111 VAL A C 1
ATOM 853 O O . VAL A 1 111 ? -7.318 -6.198 17.155 1.00 79.25 111 VAL A O 1
ATOM 856 N N . VAL A 1 112 ? -5.625 -5.247 18.275 1.00 81.38 112 VAL A N 1
ATOM 857 C CA . VAL A 1 112 ? -6.395 -4.933 19.482 1.00 81.38 112 VAL A CA 1
ATOM 858 C C . VAL A 1 112 ? -7.352 -3.778 19.215 1.00 81.38 112 VAL A C 1
ATOM 860 O O . VAL A 1 112 ? -6.947 -2.694 18.793 1.00 81.38 112 VAL A O 1
ATOM 863 N N . THR A 1 113 ? -8.628 -4.008 19.505 1.00 81.31 113 THR A N 1
ATOM 864 C CA . THR A 1 113 ? -9.683 -3.000 19.411 1.00 81.31 113 THR A CA 1
ATOM 865 C C . THR A 1 113 ? -9.659 -2.047 20.599 1.00 81.31 113 THR A C 1
ATOM 867 O O . THR A 1 113 ? -9.329 -2.432 21.720 1.00 81.31 113 THR A O 1
ATOM 870 N N . ARG A 1 114 ? -10.100 -0.811 20.366 1.00 82.31 114 ARG A N 1
ATOM 871 C CA . ARG A 1 114 ? -10.363 0.165 21.430 1.00 82.31 114 ARG A CA 1
ATOM 872 C C . ARG A 1 114 ? -11.510 -0.285 22.337 1.00 82.31 114 ARG A C 1
ATOM 874 O O . ARG A 1 114 ? -12.415 -0.986 21.880 1.00 82.31 114 ARG A O 1
ATOM 881 N N . ARG A 1 115 ? -11.517 0.163 23.596 1.00 80.88 115 ARG A N 1
ATOM 882 C CA . ARG A 1 115 ? -12.608 -0.086 24.559 1.00 80.88 115 ARG A CA 1
ATOM 883 C C . ARG A 1 115 ? -13.952 0.409 24.033 1.00 80.88 115 ARG A C 1
ATOM 885 O O . ARG A 1 115 ? -14.931 -0.321 24.081 1.00 80.88 115 ARG A O 1
ATOM 892 N N . GLU A 1 116 ? -13.968 1.614 23.474 1.00 82.31 116 GLU A N 1
ATOM 893 C CA . GLU A 1 116 ? -15.153 2.243 22.877 1.00 82.31 116 GLU A CA 1
ATOM 894 C C . GLU A 1 116 ? -15.150 2.121 21.343 1.00 82.31 116 GLU A C 1
ATOM 896 O O . GLU A 1 116 ? -15.549 3.045 20.629 1.00 82.31 116 GLU A O 1
ATOM 901 N N . HIS A 1 117 ? -14.643 1.007 20.798 1.00 85.31 117 HIS A N 1
ATOM 902 C CA . HIS A 1 117 ? -14.684 0.808 19.352 1.00 85.31 117 HIS A CA 1
ATOM 903 C C . HIS A 1 117 ? -16.133 0.694 18.873 1.00 85.31 117 HIS A C 1
ATOM 905 O O . HIS A 1 117 ? -16.978 0.052 19.493 1.00 85.31 117 HIS A O 1
ATOM 911 N N . THR A 1 118 ? -16.409 1.297 17.725 1.00 89.12 118 THR A N 1
ATOM 912 C CA . THR A 1 118 ? -17.702 1.170 17.052 1.00 89.12 118 THR A CA 1
ATOM 913 C C . THR A 1 118 ? -17.527 0.426 15.740 1.00 89.12 118 THR A C 1
ATOM 915 O O . THR A 1 118 ? -16.522 0.589 15.042 1.00 89.12 118 THR A O 1
ATOM 918 N N . LEU A 1 119 ? -18.506 -0.408 15.392 1.00 90.81 119 LEU A N 1
ATOM 919 C CA . LEU A 1 119 ? -18.505 -1.091 14.107 1.00 90.81 119 LEU A CA 1
ATOM 920 C C . LEU A 1 119 ? -18.751 -0.072 12.988 1.00 90.81 119 LEU A C 1
ATOM 922 O O . LEU A 1 119 ? -19.808 0.553 12.920 1.00 90.81 119 LEU A O 1
ATOM 926 N N . VAL A 1 120 ? -17.779 0.074 12.091 1.00 93.00 120 VAL A N 1
ATOM 927 C CA . VAL A 1 120 ? -17.899 0.940 10.914 1.00 93.00 120 VAL A CA 1
ATOM 928 C C . VAL A 1 120 ? -18.500 0.137 9.767 1.00 93.00 120 VAL A C 1
ATOM 930 O O . VAL A 1 120 ? -17.885 -0.806 9.278 1.00 93.00 120 VAL A O 1
ATOM 933 N N . THR A 1 121 ? -19.688 0.530 9.312 1.00 94.69 121 THR A N 1
ATOM 934 C CA . THR A 1 121 ? -20.387 -0.080 8.163 1.00 94.69 121 THR A CA 1
ATOM 935 C C . THR A 1 121 ? -20.552 0.884 6.984 1.00 94.69 121 THR A C 1
ATOM 937 O O . THR A 1 121 ? -21.173 0.548 5.978 1.00 94.69 121 THR A O 1
ATOM 940 N N . THR A 1 122 ? -19.987 2.090 7.081 1.00 93.75 122 THR A N 1
ATOM 941 C CA . THR A 1 122 ? -20.082 3.146 6.064 1.00 93.75 122 THR A CA 1
ATOM 942 C C . THR A 1 122 ? -18.803 3.256 5.228 1.00 93.75 122 THR A C 1
ATOM 944 O O . THR A 1 122 ? -17.737 2.754 5.589 1.00 93.75 122 THR A O 1
ATOM 947 N N . GLY A 1 123 ? -18.894 3.924 4.073 1.00 94.88 123 GLY A N 1
ATOM 948 C CA . GLY A 1 123 ? -17.775 4.012 3.130 1.00 94.88 123 GLY A CA 1
ATOM 949 C C . GLY A 1 123 ? -17.434 2.640 2.535 1.00 94.88 123 GLY A C 1
ATOM 950 O O . GLY A 1 123 ? -18.363 1.899 2.218 1.00 94.88 123 GLY A O 1
ATOM 951 N N . PRO A 1 124 ? -16.150 2.260 2.391 1.00 96.25 124 PRO A N 1
ATOM 952 C CA . PRO A 1 124 ? -15.765 1.012 1.732 1.00 96.25 124 PRO A CA 1
ATOM 953 C C . PRO A 1 124 ? -16.211 -0.239 2.513 1.00 96.25 124 PRO A C 1
ATOM 955 O O . PRO A 1 124 ? -16.385 -1.314 1.937 1.00 96.25 124 PRO A O 1
ATOM 958 N N . TYR A 1 125 ? -16.470 -0.081 3.816 1.00 95.69 125 TYR A N 1
ATOM 959 C CA . TYR A 1 125 ? -16.900 -1.147 4.719 1.00 95.69 125 TYR A CA 1
ATOM 960 C C . TYR A 1 125 ? -18.297 -1.704 4.421 1.00 95.69 125 TYR A C 1
ATOM 962 O O . TYR A 1 125 ? -18.626 -2.792 4.887 1.00 95.69 125 TYR A O 1
ATOM 970 N N . ARG A 1 126 ? -19.114 -1.009 3.615 1.00 96.19 126 ARG A N 1
ATOM 971 C CA . ARG A 1 126 ? -20.426 -1.529 3.192 1.00 96.19 126 ARG A CA 1
ATOM 972 C C . ARG A 1 126 ? -20.334 -2.665 2.170 1.00 96.19 126 ARG A C 1
ATOM 974 O O . ARG A 1 126 ? -21.313 -3.378 1.984 1.00 96.19 126 ARG A O 1
ATOM 981 N N . TRP A 1 127 ? -19.199 -2.793 1.475 1.00 96.19 127 TRP A N 1
ATOM 982 C CA . TRP A 1 127 ? -18.994 -3.808 0.432 1.00 96.19 127 TRP A CA 1
ATOM 983 C C . TRP A 1 127 ? -18.013 -4.896 0.863 1.00 96.19 127 TRP A C 1
ATOM 985 O O . TRP A 1 127 ? -18.200 -6.060 0.523 1.00 96.19 127 TRP A O 1
ATOM 995 N N . VAL A 1 128 ? -16.966 -4.533 1.607 1.00 94.88 128 VAL A N 1
ATOM 996 C CA . VAL A 1 128 ? -15.895 -5.452 2.012 1.00 94.88 128 VAL A CA 1
ATOM 997 C C . VAL A 1 128 ? -15.636 -5.285 3.505 1.00 94.88 128 VAL A C 1
ATOM 999 O O . VAL A 1 128 ? -15.564 -4.165 3.994 1.00 94.88 128 VAL A O 1
ATOM 1002 N N . ARG A 1 129 ? -15.458 -6.390 4.241 1.00 92.88 129 ARG A N 1
ATOM 1003 C CA . ARG A 1 129 ? -15.213 -6.355 5.700 1.00 92.88 129 ARG A CA 1
ATOM 1004 C C . ARG A 1 129 ? -13.841 -5.782 6.068 1.00 92.88 129 ARG A C 1
ATOM 1006 O O . ARG A 1 129 ? -13.687 -5.169 7.120 1.00 92.88 129 ARG A O 1
ATOM 1013 N N . HIS A 1 130 ? -12.850 -5.962 5.194 1.00 92.19 130 HIS A N 1
ATOM 1014 C CA . HIS A 1 130 ? -11.461 -5.568 5.439 1.00 92.19 130 HIS A CA 1
ATOM 1015 C C . HIS A 1 130 ? -10.837 -4.745 4.292 1.00 92.19 130 HIS A C 1
ATOM 1017 O O . HIS A 1 130 ? -9.798 -5.128 3.750 1.00 92.19 130 HIS A O 1
ATOM 1023 N N . PRO A 1 131 ? -11.418 -3.588 3.922 1.00 95.62 131 PRO A N 1
ATOM 1024 C CA . PRO A 1 131 ? -10.928 -2.773 2.809 1.00 95.62 131 PRO A CA 1
ATOM 1025 C C . PRO A 1 131 ? -9.526 -2.203 3.070 1.00 95.62 131 PRO A C 1
ATOM 1027 O O . PRO A 1 131 ? -8.770 -1.979 2.129 1.00 95.62 131 PRO A O 1
ATOM 1030 N N . PHE A 1 132 ? -9.134 -2.050 4.342 1.00 94.94 132 PHE A N 1
ATOM 1031 C CA . PHE A 1 132 ? -7.786 -1.620 4.721 1.00 94.94 132 PHE A CA 1
ATOM 1032 C C . PHE A 1 132 ? -6.726 -2.625 4.257 1.00 94.94 132 PHE A C 1
ATOM 1034 O O . PHE A 1 132 ? -5.775 -2.246 3.577 1.00 94.94 132 PHE A O 1
ATOM 1041 N N . TYR A 1 133 ? -6.915 -3.916 4.553 1.00 93.56 133 TYR A N 1
ATOM 1042 C CA . TYR A 1 133 ? -5.978 -4.959 4.128 1.00 93.56 133 TYR A CA 1
ATOM 1043 C C . TYR A 1 133 ? -5.967 -5.128 2.609 1.00 93.56 133 TYR A C 1
ATOM 1045 O O . TYR A 1 133 ? -4.896 -5.306 2.039 1.00 93.56 133 TYR A O 1
ATOM 1053 N N . VAL A 1 134 ? -7.121 -4.975 1.949 1.00 96.69 134 VAL A N 1
ATOM 1054 C CA . VAL A 1 134 ? -7.190 -4.944 0.479 1.00 96.69 134 VAL A CA 1
ATOM 1055 C C . VAL A 1 134 ? -6.345 -3.798 -0.076 1.00 96.69 134 VAL A C 1
ATOM 1057 O O . VAL A 1 134 ? -5.523 -4.024 -0.957 1.00 96.69 134 VAL A O 1
ATOM 1060 N N . SER A 1 135 ? -6.480 -2.584 0.466 1.00 96.94 135 SER A N 1
ATOM 1061 C CA . SER A 1 135 ? -5.688 -1.438 0.007 1.00 96.94 135 SER A CA 1
ATOM 1062 C C . SER A 1 135 ? -4.183 -1.639 0.210 1.00 96.94 135 SER A C 1
ATOM 1064 O O . SER A 1 135 ? -3.407 -1.331 -0.686 1.00 96.94 135 SER A O 1
ATOM 1066 N N . LEU A 1 136 ? -3.761 -2.230 1.335 1.00 94.81 136 LEU A N 1
ATOM 1067 C CA . LEU A 1 136 ? -2.352 -2.542 1.580 1.00 94.81 136 LEU A CA 1
ATOM 1068 C C . LEU A 1 136 ? -1.819 -3.610 0.621 1.00 94.81 136 LEU A C 1
ATOM 1070 O O . LEU A 1 136 ? -0.745 -3.424 0.057 1.00 94.81 136 LEU A O 1
ATOM 1074 N N . ALA A 1 137 ? -2.569 -4.692 0.403 1.00 96.25 137 ALA A N 1
ATOM 1075 C CA . ALA A 1 137 ? -2.184 -5.746 -0.531 1.00 96.25 137 ALA A CA 1
ATOM 1076 C C . ALA A 1 137 ? -2.050 -5.207 -1.964 1.00 96.25 137 ALA A C 1
ATOM 1078 O O . ALA A 1 137 ? -1.070 -5.502 -2.646 1.00 96.25 137 ALA A O 1
ATOM 1079 N N . LEU A 1 138 ? -2.989 -4.356 -2.393 1.00 97.88 138 LEU A N 1
ATOM 1080 C CA . LEU A 1 138 ? -2.916 -3.687 -3.690 1.00 97.88 138 LEU A CA 1
ATOM 1081 C C . LEU A 1 138 ? -1.729 -2.722 -3.774 1.00 97.88 138 LEU A C 1
ATOM 1083 O O . LEU A 1 138 ? -1.086 -2.678 -4.814 1.00 97.88 138 LEU A O 1
ATOM 1087 N N . CYS A 1 139 ? -1.398 -1.988 -2.705 1.00 97.31 139 CYS A N 1
ATOM 1088 C CA . CYS A 1 139 ? -0.200 -1.144 -2.673 1.00 97.31 139 CYS A CA 1
ATOM 1089 C C . CYS A 1 139 ? 1.085 -1.967 -2.833 1.00 97.31 139 CYS A C 1
ATOM 1091 O O . CYS A 1 139 ? 1.960 -1.566 -3.592 1.00 97.31 139 CYS A O 1
ATOM 1093 N N . VAL A 1 140 ? 1.211 -3.106 -2.144 1.00 96.38 140 VAL A N 1
ATOM 1094 C CA . VAL A 1 140 ? 2.378 -3.997 -2.282 1.00 96.38 140 VAL A CA 1
ATOM 1095 C C . VAL A 1 140 ? 2.484 -4.506 -3.719 1.00 96.38 140 VAL A C 1
ATOM 1097 O O . VAL A 1 140 ? 3.494 -4.278 -4.375 1.00 96.38 140 VAL A O 1
ATOM 1100 N N . ALA A 1 141 ? 1.403 -5.075 -4.261 1.00 97.56 141 ALA A N 1
ATOM 1101 C CA . ALA A 1 141 ? 1.382 -5.552 -5.643 1.00 97.56 141 ALA A CA 1
ATOM 1102 C C . ALA A 1 141 ? 1.683 -4.432 -6.659 1.00 97.56 141 ALA A C 1
ATOM 1104 O O . ALA A 1 141 ? 2.443 -4.631 -7.603 1.00 97.56 141 ALA A O 1
ATOM 1105 N N . ALA A 1 142 ? 1.129 -3.235 -6.453 1.00 97.81 142 ALA A N 1
ATOM 1106 C CA . ALA A 1 142 ? 1.382 -2.069 -7.293 1.00 97.81 142 ALA A CA 1
ATOM 1107 C C . ALA A 1 142 ? 2.859 -1.658 -7.295 1.00 97.81 142 ALA A C 1
ATOM 1109 O O . ALA A 1 142 ? 3.417 -1.410 -8.364 1.00 97.81 142 ALA A O 1
ATOM 1110 N N . ASN A 1 143 ? 3.491 -1.606 -6.118 1.00 97.12 143 ASN A N 1
ATOM 1111 C CA . ASN A 1 143 ? 4.909 -1.277 -5.985 1.00 97.12 143 ASN A CA 1
ATOM 1112 C C . ASN A 1 143 ? 5.792 -2.345 -6.640 1.00 97.12 143 ASN A C 1
ATOM 1114 O O . ASN A 1 143 ? 6.687 -1.990 -7.407 1.00 97.12 143 ASN A O 1
ATOM 1118 N N . SER A 1 144 ? 5.495 -3.626 -6.417 1.00 96.94 144 SER A N 1
ATOM 1119 C CA . SER A 1 144 ? 6.176 -4.760 -7.053 1.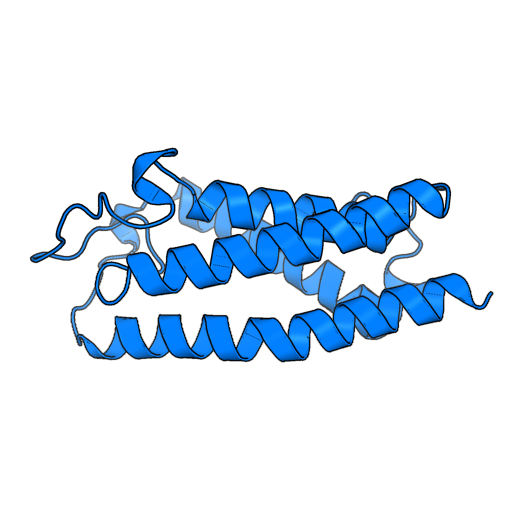00 96.94 144 SER A CA 1
ATOM 1120 C C . SER A 1 144 ? 6.169 -4.648 -8.581 1.00 96.94 144 SER A C 1
ATOM 1122 O O . SER A 1 144 ? 7.209 -4.674 -9.245 1.00 96.94 144 SER A O 1
ATOM 1124 N N . LEU A 1 145 ? 4.985 -4.396 -9.153 1.00 97.06 145 LEU A N 1
ATOM 1125 C CA . LEU A 1 145 ? 4.806 -4.221 -10.591 1.00 97.06 145 LEU A CA 1
ATOM 1126 C C . LEU A 1 145 ? 5.507 -2.965 -11.117 1.00 97.06 145 LEU A C 1
ATOM 1128 O O . LEU A 1 145 ? 6.210 -3.039 -12.120 1.00 97.06 145 LEU A O 1
ATOM 1132 N N . ALA A 1 146 ? 5.348 -1.813 -10.462 1.00 96.75 146 ALA A N 1
ATOM 1133 C CA . ALA A 1 146 ? 5.935 -0.552 -10.921 1.00 96.75 146 ALA A CA 1
ATOM 1134 C C . ALA A 1 146 ? 7.475 -0.580 -10.888 1.00 96.75 146 ALA A C 1
ATOM 1136 O O . ALA A 1 146 ? 8.137 -0.103 -11.817 1.00 96.75 146 ALA A O 1
ATOM 1137 N N . THR A 1 147 ? 8.049 -1.185 -9.846 1.00 96.12 147 THR A N 1
ATOM 1138 C CA . THR A 1 147 ? 9.502 -1.358 -9.694 1.00 96.12 147 THR A CA 1
ATOM 1139 C C . THR A 1 147 ? 10.065 -2.507 -10.528 1.00 96.12 147 THR A C 1
ATOM 1141 O O . THR A 1 147 ? 11.278 -2.553 -10.724 1.00 96.12 147 THR A O 1
ATOM 1144 N N . ALA A 1 148 ? 9.201 -3.385 -11.052 1.00 96.50 148 ALA A N 1
ATOM 1145 C CA . ALA A 1 148 ? 9.576 -4.638 -11.699 1.00 96.50 148 ALA A CA 1
ATOM 1146 C C . ALA A 1 148 ? 10.522 -5.470 -10.821 1.00 96.50 148 ALA A C 1
ATOM 1148 O O . ALA A 1 148 ? 11.604 -5.880 -11.243 1.00 96.50 148 ALA A O 1
ATOM 1149 N N . ASN A 1 149 ? 10.122 -5.667 -9.566 1.00 96.50 149 ASN A N 1
ATOM 1150 C CA . ASN A 1 149 ? 10.953 -6.272 -8.537 1.00 96.50 149 ASN A CA 1
ATOM 1151 C C . ASN A 1 149 ? 10.138 -7.276 -7.719 1.00 96.50 149 ASN A C 1
ATOM 1153 O O . ASN A 1 149 ? 9.070 -6.929 -7.233 1.00 96.50 149 ASN A O 1
ATOM 1157 N N . TRP A 1 150 ? 10.623 -8.511 -7.562 1.00 95.25 150 TRP A N 1
ATOM 1158 C CA . TRP A 1 150 ? 9.861 -9.561 -6.867 1.00 95.25 150 TRP A CA 1
ATOM 1159 C C . TRP A 1 150 ? 9.928 -9.467 -5.337 1.00 95.25 150 TRP A C 1
ATOM 1161 O O . TRP A 1 150 ? 9.126 -10.101 -4.654 1.00 95.25 150 TRP A O 1
ATOM 1171 N N . PHE A 1 151 ? 10.903 -8.731 -4.799 1.00 95.31 151 PHE A N 1
ATOM 1172 C CA . PHE A 1 151 ? 11.094 -8.571 -3.357 1.00 95.31 151 PHE A CA 1
ATOM 1173 C C . PHE A 1 151 ? 10.250 -7.428 -2.774 1.00 95.31 151 PHE A C 1
ATOM 1175 O O . PHE A 1 151 ? 9.838 -7.500 -1.616 1.00 95.31 151 PHE A O 1
ATOM 1182 N N . ILE A 1 152 ? 10.045 -6.371 -3.566 1.00 92.44 152 ILE A N 1
ATOM 1183 C CA . ILE A 1 152 ? 9.202 -5.204 -3.251 1.00 92.44 152 ILE A CA 1
ATOM 1184 C C . ILE A 1 152 ? 7.741 -5.555 -3.516 1.00 92.44 152 ILE A C 1
ATOM 1186 O O . ILE A 1 152 ? 6.882 -5.146 -2.702 1.00 92.44 152 ILE A O 1
#

Radius of gyration: 16.94 Å; chains: 1; bounding box: 41×27×46 Å